Protein AF-A0A7X8MD44-F1 (afdb_monomer_lite)

Secondary structure (DSSP, 8-state):
--HHHHHHTSHHHHHHHHHHHHHHHHHHHGGGSPPPHHHHHHHHHHHHHHTT---TTGGGTS-HHHHHHHHHHHHHH-S-HHHHHHHHHHHHHHHHHHHHHH--

Sequence (104 aa):
MNRLRKLITHPRFGLMLILASGLALRLALLPMRWINPDEGAHLLDARLMLQGLVPLVDFGSKQPFYIASLALAIKLFGVTLWVGRLFVVLCHMATVWLLYLLMR

pLDDT: mean 91.09, std 6.81, range [57.53, 97.25]

Structure (mmCIF, N/CA/C/O backbone):
data_AF-A0A7X8MD44-F1
#
_entry.id   AF-A0A7X8MD44-F1
#
loop_
_atom_site.group_PDB
_atom_site.id
_atom_site.type_symbol
_atom_site.label_atom_id
_atom_site.label_alt_id
_atom_site.label_comp_id
_atom_site.label_asym_id
_atom_site.label_entity_id
_atom_site.label_seq_id
_atom_site.pdbx_PDB_ins_code
_atom_site.Cartn_x
_atom_site.Cartn_y
_atom_site.Cartn_z
_atom_site.occupancy
_atom_site.B_iso_or_equiv
_atom_site.auth_seq_id
_atom_site.auth_comp_id
_atom_site.auth_asym_id
_atom_site.auth_atom_id
_atom_site.pdbx_PDB_model_num
ATOM 1 N N . MET A 1 1 ? 32.963 -4.177 -22.111 1.00 57.53 1 MET A N 1
ATOM 2 C CA . MET A 1 1 ? 31.567 -3.681 -22.199 1.00 57.53 1 MET A CA 1
ATOM 3 C C . MET A 1 1 ? 31.117 -3.252 -20.800 1.00 57.53 1 MET A C 1
ATOM 5 O O . MET A 1 1 ? 31.006 -4.107 -19.931 1.00 57.53 1 MET A O 1
ATOM 9 N N . ASN A 1 2 ? 30.987 -1.942 -20.542 1.00 78.50 2 ASN A N 1
ATOM 10 C CA . ASN A 1 2 ? 30.798 -1.375 -19.192 1.00 78.50 2 ASN A CA 1
ATOM 11 C C . ASN A 1 2 ? 29.579 -1.965 -18.458 1.00 78.50 2 ASN A C 1
ATOM 13 O O . ASN A 1 2 ? 28.502 -2.062 -19.046 1.00 78.50 2 ASN A O 1
ATOM 17 N N . ARG A 1 3 ? 29.726 -2.296 -17.162 1.00 74.44 3 ARG A N 1
ATOM 18 C CA . ARG A 1 3 ? 28.640 -2.819 -16.298 1.00 74.44 3 ARG A CA 1
ATOM 19 C C . ARG A 1 3 ? 27.373 -1.953 -16.353 1.00 74.44 3 ARG A C 1
ATOM 21 O O . ARG A 1 3 ? 26.276 -2.497 -16.408 1.00 74.44 3 ARG A O 1
ATOM 28 N N . LEU A 1 4 ? 27.538 -0.631 -16.438 1.00 74.62 4 LEU A N 1
ATOM 29 C CA . LEU A 1 4 ? 26.463 0.351 -16.633 1.00 74.62 4 LEU A CA 1
ATOM 30 C C . LEU A 1 4 ? 25.616 0.074 -17.881 1.00 74.62 4 LEU A C 1
ATOM 32 O O . LEU A 1 4 ? 24.392 0.063 -17.810 1.00 74.62 4 LEU A O 1
ATOM 36 N N . ARG A 1 5 ? 26.257 -0.232 -19.013 1.00 75.44 5 ARG A N 1
ATOM 37 C CA . ARG A 1 5 ? 25.557 -0.501 -20.274 1.00 75.44 5 ARG A CA 1
ATOM 38 C C . ARG A 1 5 ? 24.719 -1.776 -20.186 1.00 75.44 5 ARG A C 1
ATOM 40 O O . ARG A 1 5 ? 23.613 -1.798 -20.700 1.00 75.44 5 ARG A O 1
ATOM 47 N N . LYS A 1 6 ? 25.222 -2.799 -19.484 1.00 75.00 6 LYS A N 1
ATOM 48 C CA . LYS A 1 6 ? 24.511 -4.067 -19.240 1.00 75.00 6 LYS A CA 1
ATOM 49 C C . LYS A 1 6 ? 23.301 -3.899 -18.312 1.00 75.00 6 LYS A C 1
ATOM 51 O O . LYS A 1 6 ? 22.336 -4.643 -18.432 1.00 75.00 6 LYS A O 1
ATOM 56 N N . LEU A 1 7 ? 23.367 -2.948 -17.381 1.00 74.12 7 LEU A N 1
ATOM 57 C CA . LEU A 1 7 ? 22.279 -2.646 -16.451 1.00 74.12 7 LEU A CA 1
ATOM 58 C C . LEU A 1 7 ? 21.145 -1.894 -17.158 1.00 74.12 7 LEU A C 1
ATOM 60 O O . LEU A 1 7 ? 19.988 -2.278 -17.027 1.00 74.12 7 LEU A O 1
ATOM 64 N N . ILE A 1 8 ? 21.498 -0.894 -17.970 1.00 78.44 8 ILE A N 1
ATOM 65 C CA . ILE A 1 8 ? 20.550 -0.070 -18.736 1.00 78.44 8 ILE A CA 1
ATOM 66 C C . ILE A 1 8 ? 19.808 -0.896 -19.795 1.00 78.44 8 ILE A C 1
ATOM 68 O O . ILE A 1 8 ? 18.629 -0.664 -20.038 1.00 78.44 8 ILE A O 1
ATOM 72 N N . THR A 1 9 ? 20.464 -1.885 -20.407 1.00 79.31 9 THR A N 1
ATOM 73 C CA . THR A 1 9 ? 19.828 -2.751 -21.413 1.00 79.31 9 THR A CA 1
ATOM 74 C C . THR A 1 9 ? 18.983 -3.874 -20.815 1.00 79.31 9 THR A C 1
ATOM 76 O O . THR A 1 9 ? 18.305 -4.585 -21.554 1.00 79.31 9 THR A O 1
ATOM 79 N N . HIS A 1 10 ? 19.006 -4.075 -19.493 1.00 84.75 10 HIS A N 1
ATOM 80 C CA . HIS A 1 10 ? 18.242 -5.145 -18.868 1.00 84.75 10 HIS A CA 1
ATOM 81 C C . HIS A 1 10 ? 16.763 -4.734 -18.728 1.00 84.75 10 HIS A C 1
ATOM 83 O O . HIS A 1 10 ? 16.479 -3.696 -18.133 1.00 84.75 10 HIS A O 1
ATOM 89 N N . PRO A 1 11 ? 15.785 -5.551 -19.162 1.00 85.12 11 PRO A N 1
ATOM 90 C CA . PRO A 1 11 ? 14.371 -5.149 -19.195 1.00 85.12 11 PRO A CA 1
ATOM 91 C C . PRO A 1 11 ? 13.793 -4.816 -17.806 1.00 85.12 11 PRO A C 1
ATOM 93 O O . PRO A 1 11 ? 12.917 -3.965 -17.676 1.00 85.12 11 PRO A O 1
ATOM 96 N N . ARG A 1 12 ? 14.348 -5.413 -16.740 1.00 90.00 12 ARG A N 1
ATOM 97 C CA . ARG A 1 12 ? 14.015 -5.061 -15.343 1.00 90.00 12 ARG A CA 1
ATOM 98 C C . ARG A 1 12 ? 14.344 -3.608 -14.980 1.00 90.00 12 ARG A C 1
ATOM 100 O O . ARG A 1 12 ? 13.666 -3.048 -14.129 1.00 90.00 12 ARG A O 1
ATOM 107 N N . PHE A 1 13 ? 15.363 -3.007 -15.595 1.00 91.19 13 PHE A N 1
ATOM 108 C CA . PHE A 1 13 ? 15.726 -1.617 -15.326 1.00 91.19 13 PHE A CA 1
ATOM 109 C C . PHE A 1 13 ? 14.633 -0.662 -15.815 1.00 91.19 13 PHE A C 1
ATOM 111 O O . PHE A 1 13 ? 14.219 0.220 -15.068 1.00 91.19 13 PHE A O 1
ATOM 118 N N . GLY A 1 14 ? 14.095 -0.903 -17.016 1.00 92.00 14 GLY A N 1
ATOM 119 C CA . GLY A 1 14 ? 12.943 -0.159 -17.530 1.00 92.00 14 GLY A CA 1
ATOM 120 C C . GLY A 1 14 ? 11.724 -0.278 -16.612 1.00 92.00 14 GLY A C 1
ATOM 121 O O . GLY A 1 14 ? 11.134 0.734 -16.241 1.00 92.00 14 GLY A O 1
ATOM 122 N N . LEU A 1 15 ? 11.404 -1.495 -16.156 1.00 93.31 15 LEU A N 1
ATOM 123 C CA . LEU A 1 15 ? 10.318 -1.712 -15.194 1.00 93.31 15 LEU A CA 1
ATOM 124 C C . LEU A 1 15 ? 10.542 -0.959 -13.878 1.00 93.31 15 LEU A C 1
ATOM 126 O O . LEU A 1 15 ? 9.626 -0.309 -13.383 1.00 93.31 15 LEU A O 1
ATOM 130 N N . MET A 1 16 ? 11.749 -1.027 -13.311 1.00 94.25 16 MET A N 1
ATOM 131 C CA . MET A 1 16 ? 12.085 -0.292 -12.090 1.00 94.25 16 MET A CA 1
ATOM 132 C C . MET A 1 16 ? 11.895 1.213 -12.266 1.00 94.25 16 MET A C 1
ATOM 134 O O . MET A 1 16 ? 11.388 1.865 -11.360 1.00 94.25 16 MET A O 1
ATOM 138 N N . LEU A 1 17 ? 12.265 1.760 -13.423 1.00 94.56 17 LEU A N 1
ATOM 139 C CA . LEU A 1 17 ? 12.111 3.180 -13.721 1.00 94.56 17 LEU A CA 1
ATOM 140 C C . LEU A 1 17 ? 10.628 3.573 -13.818 1.00 94.56 17 LEU A C 1
ATOM 142 O O . LEU A 1 17 ? 10.226 4.599 -13.267 1.00 94.56 17 LEU A O 1
ATOM 146 N N . ILE A 1 18 ? 9.792 2.724 -14.422 1.00 94.31 18 ILE A N 1
ATOM 147 C CA . ILE A 1 18 ? 8.331 2.908 -14.473 1.00 94.31 18 ILE A CA 1
ATOM 148 C C . ILE A 1 18 ? 7.723 2.848 -13.065 1.00 94.31 18 ILE A C 1
ATOM 150 O O . ILE A 1 18 ? 6.958 3.732 -12.687 1.00 94.31 18 ILE A O 1
ATOM 154 N N . LE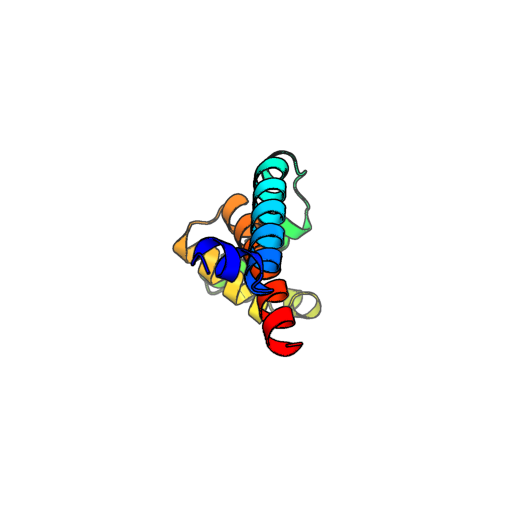U A 1 19 ? 8.081 1.843 -12.262 1.00 96.25 19 LEU A N 1
ATOM 155 C CA . LEU A 1 19 ? 7.573 1.706 -10.894 1.00 96.25 19 LEU A CA 1
ATOM 156 C C . LEU A 1 19 ? 8.024 2.865 -10.002 1.00 96.25 19 LEU A C 1
ATOM 158 O O . LEU A 1 19 ? 7.210 3.420 -9.270 1.00 96.25 19 LEU A O 1
ATOM 162 N N . ALA A 1 20 ? 9.293 3.267 -10.085 1.00 96.31 20 ALA A N 1
ATOM 163 C CA . ALA A 1 20 ? 9.838 4.364 -9.292 1.00 96.31 20 ALA A CA 1
ATOM 164 C C . ALA A 1 20 ? 9.187 5.705 -9.651 1.00 96.31 20 ALA A C 1
ATOM 166 O O . ALA A 1 20 ? 8.769 6.441 -8.759 1.00 96.31 20 ALA A O 1
ATOM 167 N N . SER A 1 21 ? 9.050 6.009 -10.944 1.00 96.75 21 SER A N 1
ATOM 168 C CA . SER A 1 21 ? 8.399 7.245 -11.395 1.00 96.75 21 SER A CA 1
ATOM 169 C C . SER A 1 21 ? 6.907 7.268 -11.048 1.00 96.75 21 SER A C 1
ATOM 171 O O . SER A 1 21 ? 6.414 8.267 -10.524 1.00 96.75 21 SER A O 1
ATOM 173 N N . GLY A 1 22 ? 6.196 6.151 -11.238 1.00 96.00 22 GLY A N 1
ATOM 174 C CA . GLY A 1 22 ? 4.794 6.012 -10.844 1.00 96.00 22 GLY A CA 1
ATOM 175 C C . GLY A 1 22 ? 4.579 6.133 -9.334 1.00 96.00 22 GLY A C 1
ATOM 176 O O . GLY A 1 22 ? 3.636 6.796 -8.900 1.00 96.00 22 GLY A O 1
ATOM 177 N N . LEU A 1 23 ? 5.461 5.542 -8.522 1.00 96.31 23 LEU A N 1
ATOM 178 C CA . LEU A 1 23 ? 5.429 5.673 -7.067 1.00 96.31 23 LEU A CA 1
ATOM 179 C C . LEU A 1 23 ? 5.681 7.121 -6.638 1.00 96.31 23 LEU A C 1
ATOM 181 O O . LEU A 1 23 ? 4.900 7.652 -5.854 1.00 96.31 23 LEU A O 1
ATOM 185 N N . ALA A 1 24 ? 6.716 7.772 -7.176 1.00 96.75 24 ALA A N 1
ATOM 186 C CA . ALA A 1 24 ? 7.039 9.162 -6.856 1.00 96.75 24 ALA A CA 1
ATOM 187 C C . ALA A 1 24 ? 5.866 10.103 -7.171 1.00 96.75 24 ALA A C 1
ATOM 189 O O . ALA A 1 24 ? 5.468 10.898 -6.320 1.00 96.75 24 ALA A O 1
ATOM 190 N N . LEU A 1 25 ? 5.253 9.953 -8.350 1.00 96.44 25 LEU A N 1
ATOM 191 C CA . LEU A 1 25 ? 4.078 10.733 -8.736 1.00 96.44 25 LEU A CA 1
ATOM 192 C C . LEU A 1 25 ? 2.898 10.482 -7.787 1.00 96.44 25 LEU A C 1
ATOM 194 O O . LEU A 1 25 ? 2.253 11.426 -7.335 1.00 96.44 25 LEU A O 1
ATOM 198 N N . ARG A 1 26 ? 2.624 9.218 -7.442 1.00 94.69 26 ARG A N 1
ATOM 199 C CA . ARG A 1 26 ? 1.539 8.877 -6.510 1.00 94.69 26 ARG A CA 1
ATOM 200 C C . AR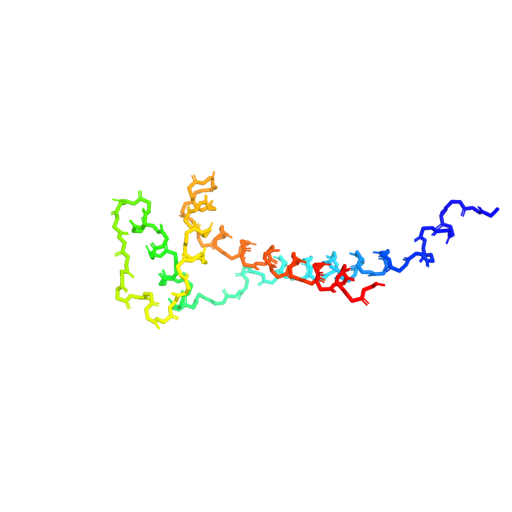G A 1 26 ? 1.780 9.447 -5.121 1.00 94.69 26 ARG A C 1
ATOM 202 O O . ARG A 1 26 ? 0.837 9.975 -4.554 1.00 94.69 26 ARG A O 1
ATOM 209 N N . LEU A 1 27 ? 3.002 9.376 -4.593 1.00 94.81 27 LEU A N 1
ATOM 210 C CA . LEU A 1 27 ? 3.343 9.947 -3.287 1.00 94.81 27 LEU A CA 1
ATOM 211 C C . LEU A 1 27 ? 3.198 11.474 -3.277 1.00 94.81 27 LEU A C 1
ATOM 213 O O . LEU A 1 27 ? 2.670 12.014 -2.310 1.00 94.81 27 LEU A O 1
ATOM 217 N N . ALA A 1 28 ? 3.588 12.155 -4.358 1.00 95.06 28 ALA A N 1
ATOM 218 C CA . ALA A 1 28 ? 3.432 13.604 -4.488 1.00 95.06 28 ALA A CA 1
ATOM 219 C C . ALA A 1 28 ? 1.957 14.045 -4.538 1.00 95.06 28 ALA A C 1
ATOM 221 O O . ALA A 1 28 ? 1.599 15.078 -3.980 1.00 95.06 28 ALA A O 1
ATOM 222 N N . LEU A 1 29 ? 1.094 13.250 -5.180 1.00 94.44 29 LEU A N 1
ATOM 223 C CA . LEU A 1 29 ? -0.332 13.555 -5.342 1.00 94.44 29 LEU A CA 1
ATOM 224 C C . LEU A 1 29 ? -1.214 13.027 -4.199 1.00 94.44 29 LEU A C 1
ATOM 226 O O . LEU A 1 29 ? -2.344 13.486 -4.034 1.00 94.44 29 LEU A O 1
ATOM 230 N N . LEU A 1 30 ? -0.723 12.082 -3.392 1.00 92.19 30 LEU A N 1
ATOM 231 C CA . LEU A 1 30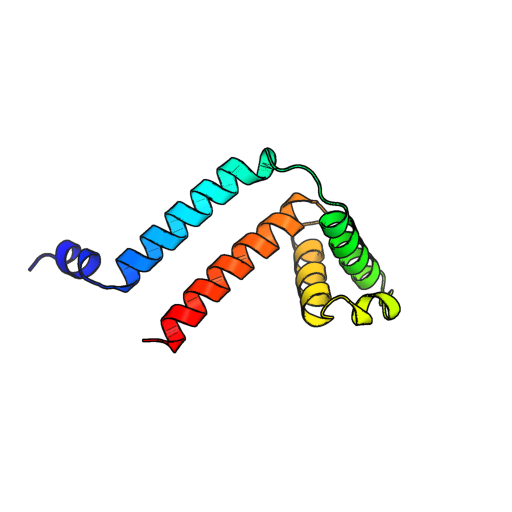 ? -1.476 11.454 -2.301 1.00 92.19 30 LEU A CA 1
ATOM 232 C C . LEU A 1 30 ? -2.071 12.443 -1.275 1.00 92.19 30 LEU A C 1
ATOM 234 O O . LEU A 1 30 ? -3.220 12.223 -0.878 1.00 92.19 30 LEU A O 1
ATOM 238 N N . PRO A 1 31 ? -1.369 13.523 -0.858 1.00 90.81 31 PRO A N 1
ATOM 239 C CA . PRO A 1 31 ? -1.931 14.526 0.048 1.00 90.81 31 PRO A CA 1
ATOM 240 C C . PRO A 1 31 ? -3.065 15.346 -0.576 1.00 90.81 31 PRO A C 1
ATOM 242 O O . PRO A 1 31 ? -3.945 15.814 0.138 1.00 90.81 31 PRO A O 1
ATOM 245 N N . MET A 1 32 ? -3.053 15.529 -1.899 1.00 91.44 32 MET A N 1
ATOM 246 C CA . MET A 1 32 ? -4.015 16.380 -2.612 1.00 91.44 32 MET A CA 1
ATOM 247 C C . MET A 1 32 ? -5.345 15.667 -2.889 1.00 91.44 32 MET A C 1
ATOM 249 O O . MET A 1 32 ? -6.317 16.286 -3.319 1.00 91.44 32 MET A O 1
ATOM 253 N N . ARG A 1 33 ? -5.401 14.352 -2.663 1.00 86.75 33 ARG A N 1
ATOM 254 C CA . ARG A 1 33 ? -6.576 13.531 -2.946 1.00 86.75 33 ARG A CA 1
ATOM 255 C C . ARG A 1 33 ? -7.648 13.714 -1.871 1.00 86.75 33 ARG A C 1
ATOM 257 O O . ARG A 1 33 ? -7.397 13.464 -0.688 1.00 86.75 33 ARG A O 1
ATOM 264 N N . TRP A 1 34 ? -8.861 14.045 -2.311 1.00 89.19 34 TRP A N 1
ATOM 265 C CA . TRP A 1 34 ? -10.053 14.087 -1.463 1.00 89.19 34 TRP A CA 1
ATOM 266 C C . TRP A 1 34 ? -10.300 12.749 -0.763 1.00 89.19 34 TRP A C 1
ATOM 268 O O . TRP A 1 34 ? -9.990 11.684 -1.300 1.00 89.19 34 TRP A O 1
ATOM 278 N N . ILE A 1 35 ? -10.826 12.818 0.457 1.00 88.44 35 ILE A N 1
ATOM 279 C CA . ILE A 1 35 ? -11.147 11.636 1.256 1.00 88.44 35 ILE A CA 1
ATOM 280 C C . ILE A 1 35 ? -12.412 10.999 0.682 1.00 88.44 35 ILE A C 1
ATOM 282 O O . ILE A 1 35 ? -13.441 11.662 0.569 1.00 88.44 35 ILE A O 1
ATOM 286 N N . ASN A 1 36 ? -12.325 9.724 0.310 1.00 89.62 36 ASN A N 1
ATOM 287 C CA . ASN A 1 36 ? -13.469 8.961 -0.191 1.00 89.62 36 ASN A CA 1
ATOM 288 C C . ASN A 1 36 ? -14.174 8.251 0.987 1.00 89.62 36 ASN A C 1
ATOM 290 O O . ASN A 1 36 ? -13.468 7.666 1.814 1.00 89.62 36 ASN A O 1
ATOM 294 N N . PRO A 1 37 ? -15.522 8.239 1.080 1.00 89.69 37 PRO A N 1
ATOM 295 C CA . PRO A 1 37 ? -16.246 7.394 2.037 1.00 89.69 37 PRO A CA 1
ATOM 296 C C . PRO A 1 37 ? -15.764 5.934 2.076 1.00 89.69 37 PRO A C 1
ATOM 298 O O . PRO A 1 37 ? -15.652 5.371 3.165 1.00 89.69 37 PRO A O 1
ATOM 301 N N . ASP A 1 38 ? -15.383 5.348 0.936 1.00 89.94 38 ASP A N 1
ATOM 302 C CA . ASP A 1 38 ? -14.883 3.964 0.905 1.00 89.94 38 ASP A CA 1
ATOM 303 C C . ASP A 1 38 ? -13.556 3.797 1.661 1.00 89.94 38 ASP A C 1
ATOM 305 O O . ASP A 1 38 ? -13.343 2.790 2.333 1.00 89.94 38 ASP A O 1
ATOM 309 N N . GLU A 1 39 ? -12.662 4.797 1.609 1.00 91.25 39 GLU A N 1
ATOM 310 C CA . GLU A 1 39 ? -11.391 4.759 2.352 1.00 91.25 39 GLU A CA 1
ATOM 311 C C . GLU A 1 39 ? -11.657 4.650 3.858 1.00 91.25 39 GLU A C 1
ATOM 313 O O . GLU A 1 39 ? -10.998 3.878 4.559 1.00 91.25 39 GLU A O 1
ATOM 318 N N . GLY A 1 40 ? -12.651 5.401 4.342 1.00 90.69 40 GLY A N 1
ATOM 319 C CA . GLY A 1 40 ? -13.095 5.358 5.730 1.00 90.69 40 GLY A CA 1
ATOM 320 C C . GLY A 1 40 ? -13.715 4.014 6.098 1.00 90.69 40 GLY A C 1
ATOM 321 O O . GLY A 1 40 ? -13.360 3.451 7.131 1.00 90.69 40 GLY A O 1
ATOM 322 N N . ALA A 1 41 ? -14.583 3.472 5.240 1.00 91.81 41 ALA A N 1
ATOM 323 C CA . ALA A 1 41 ? -15.226 2.181 5.466 1.00 91.81 41 ALA A CA 1
ATOM 324 C C . ALA A 1 41 ? -14.199 1.040 5.579 1.00 91.81 41 ALA A C 1
ATOM 326 O O . ALA A 1 41 ? -14.234 0.272 6.536 1.00 91.81 41 ALA A O 1
ATOM 327 N N . HIS A 1 42 ? -13.226 0.967 4.667 1.00 92.75 42 HIS A N 1
ATOM 328 C CA . HIS A 1 42 ? -12.187 -0.067 4.712 1.00 92.75 42 HIS A CA 1
ATOM 329 C C . HIS A 1 42 ? -11.280 0.047 5.944 1.00 92.75 42 HIS A C 1
ATOM 331 O O . HIS A 1 42 ? -10.919 -0.963 6.550 1.00 92.75 42 HIS A O 1
ATOM 337 N N . LEU A 1 43 ? -10.915 1.271 6.339 1.00 94.00 43 LEU A N 1
ATOM 338 C CA . LEU A 1 43 ? -10.119 1.500 7.547 1.00 94.00 43 LEU A CA 1
ATOM 339 C C . LEU A 1 43 ? -10.896 1.180 8.825 1.00 94.00 43 LEU A C 1
ATOM 341 O O . LEU A 1 43 ? -10.306 0.678 9.784 1.00 94.00 43 LEU A O 1
ATOM 345 N N . LEU A 1 44 ? -12.202 1.453 8.846 1.00 93.62 44 LEU A N 1
ATOM 346 C CA . LEU A 1 44 ? -13.073 1.099 9.959 1.00 93.62 44 LEU A CA 1
ATOM 347 C C . LEU A 1 44 ? -13.172 -0.419 10.108 1.00 93.62 44 LEU A C 1
ATOM 349 O O . LEU A 1 44 ? -12.938 -0.918 11.203 1.00 93.62 44 LEU A O 1
ATOM 353 N N . ASP A 1 45 ? -13.422 -1.150 9.024 1.00 94.25 45 ASP A N 1
ATOM 354 C CA . ASP A 1 45 ? -13.486 -2.617 9.033 1.00 94.25 45 ASP A CA 1
ATOM 355 C C . ASP A 1 45 ? -12.185 -3.239 9.543 1.00 94.25 45 ASP A C 1
ATOM 357 O O . ASP A 1 45 ? -12.188 -4.134 10.390 1.00 94.25 45 ASP A O 1
ATOM 361 N N . ALA A 1 46 ? -11.050 -2.720 9.071 1.00 94.81 46 ALA A N 1
ATOM 362 C CA . ALA A 1 46 ? -9.736 -3.142 9.532 1.00 94.81 46 ALA A CA 1
ATOM 363 C C . ALA A 1 46 ? -9.539 -2.852 11.032 1.00 94.81 46 ALA A C 1
ATOM 365 O O . ALA A 1 46 ? -9.004 -3.687 11.764 1.00 94.81 46 ALA A O 1
ATOM 366 N N . ARG A 1 47 ? -10.000 -1.693 11.522 1.00 94.94 47 ARG A N 1
ATOM 367 C CA . ARG A 1 47 ? -9.948 -1.333 12.947 1.00 94.94 47 ARG A CA 1
ATOM 368 C C . ARG A 1 47 ? -10.853 -2.227 13.796 1.00 94.94 47 ARG A C 1
ATOM 370 O O . ARG A 1 47 ? -10.420 -2.652 14.864 1.00 94.94 47 ARG A O 1
ATOM 377 N N . LEU A 1 48 ? -12.067 -2.518 13.335 1.00 94.62 48 LEU A N 1
ATOM 378 C CA . LEU A 1 48 ? -13.001 -3.434 13.994 1.00 94.62 48 LEU A CA 1
ATOM 379 C C . LEU A 1 48 ? -12.377 -4.827 14.121 1.00 94.62 48 LEU A C 1
ATOM 381 O O . LEU A 1 48 ? -12.376 -5.403 15.208 1.00 94.62 48 LEU A O 1
ATOM 385 N N . MET A 1 49 ? -11.724 -5.312 13.062 1.00 93.94 49 MET A N 1
ATOM 386 C CA . MET A 1 49 ? -11.017 -6.593 13.085 1.00 93.94 49 MET A CA 1
ATOM 387 C C . MET A 1 49 ? -9.914 -6.634 14.150 1.00 93.94 49 MET A C 1
ATOM 389 O O . MET A 1 49 ? -9.772 -7.638 14.848 1.00 93.94 49 MET A O 1
ATOM 393 N N . LEU A 1 50 ? -9.175 -5.537 14.349 1.00 94.75 50 LEU A N 1
ATOM 394 C CA . LEU A 1 50 ? -8.187 -5.432 15.433 1.00 94.75 50 LEU A CA 1
ATOM 395 C C . LEU A 1 50 ? -8.801 -5.417 16.837 1.00 94.75 50 LEU A C 1
ATOM 397 O O . LEU A 1 50 ? -8.112 -5.746 17.801 1.00 94.75 50 LEU A O 1
ATOM 401 N N . GLN A 1 51 ? -10.076 -5.058 16.956 1.00 95.31 51 GLN A N 1
ATOM 402 C CA . GLN A 1 51 ? -10.845 -5.113 18.200 1.00 95.31 51 GLN A CA 1
ATOM 403 C C . GLN A 1 51 ? -11.500 -6.486 18.429 1.00 95.31 51 GLN A C 1
ATOM 405 O O . GLN A 1 51 ? -12.240 -6.653 19.393 1.00 95.31 51 GLN A O 1
ATOM 410 N N . GLY A 1 52 ? -11.241 -7.470 17.560 1.00 93.50 52 GLY A N 1
ATOM 411 C CA . GLY A 1 52 ? -11.877 -8.788 17.614 1.00 93.50 52 GLY A CA 1
ATOM 412 C C . GLY A 1 52 ? -13.290 -8.818 17.025 1.00 93.50 52 GLY A C 1
ATOM 413 O O . GLY A 1 52 ? -13.975 -9.830 17.149 1.00 93.50 52 GLY A O 1
ATOM 414 N N . LEU A 1 53 ? -13.729 -7.737 16.373 1.00 92.75 53 LEU A N 1
ATOM 415 C CA . LEU A 1 53 ? -15.021 -7.647 15.699 1.00 92.75 53 LEU A CA 1
ATOM 416 C C . LEU A 1 53 ? -14.842 -7.970 14.214 1.00 92.75 53 LEU A C 1
ATOM 418 O O . LEU A 1 53 ? -14.087 -7.305 13.512 1.00 92.75 53 LEU A O 1
ATOM 422 N N . VAL A 1 54 ? -15.539 -8.987 13.714 1.00 86.69 54 VAL A N 1
ATOM 423 C CA . VAL A 1 54 ? -15.467 -9.371 12.297 1.00 86.69 54 VAL A CA 1
ATOM 424 C C . VAL A 1 54 ? -16.671 -8.781 11.557 1.00 86.69 54 VAL A C 1
ATOM 426 O O . VAL A 1 54 ? -17.800 -9.175 11.863 1.00 86.69 54 VAL A O 1
ATOM 429 N N . PRO A 1 55 ? -16.479 -7.873 10.580 1.00 84.06 55 PRO A N 1
ATOM 430 C CA . PRO A 1 55 ? -17.576 -7.249 9.843 1.00 84.06 55 PRO A CA 1
ATOM 431 C C . PRO A 1 55 ? -18.120 -8.208 8.767 1.00 84.06 55 PRO A C 1
ATOM 433 O O . PRO A 1 55 ? -17.948 -8.010 7.568 1.00 84.06 55 PRO A O 1
ATOM 436 N N . LEU A 1 56 ? -18.767 -9.295 9.204 1.00 85.00 56 LEU A N 1
ATOM 437 C CA . LEU A 1 56 ? -19.264 -10.374 8.335 1.00 85.00 56 LEU A CA 1
ATOM 438 C C . LEU A 1 56 ? -20.227 -9.876 7.250 1.00 85.00 56 LEU A C 1
ATOM 440 O O . LEU A 1 56 ? -20.203 -10.389 6.135 1.00 85.00 56 LEU A O 1
ATOM 444 N N . VAL A 1 57 ? -21.055 -8.876 7.564 1.00 83.69 57 VAL A N 1
ATOM 445 C CA . VAL A 1 57 ? -22.015 -8.291 6.613 1.00 83.69 57 VAL A CA 1
ATOM 446 C C . VAL A 1 57 ? -21.285 -7.590 5.463 1.00 83.69 57 VAL A C 1
ATOM 448 O O . VAL A 1 57 ? -21.663 -7.737 4.302 1.00 83.69 57 VAL A O 1
ATOM 451 N N . ASP A 1 58 ? -20.188 -6.896 5.766 1.00 81.88 58 ASP A N 1
ATOM 452 C CA . ASP A 1 58 ? -19.368 -6.198 4.777 1.00 81.88 58 ASP A CA 1
ATOM 453 C C . ASP A 1 58 ? -18.564 -7.148 3.883 1.00 81.88 58 ASP A C 1
ATOM 455 O O . ASP A 1 58 ? -18.149 -6.767 2.789 1.00 81.88 58 ASP A O 1
ATOM 459 N N . PHE A 1 59 ? -18.373 -8.409 4.280 1.00 80.12 59 PHE A N 1
ATOM 460 C CA . PHE A 1 59 ? -17.678 -9.394 3.444 1.00 80.12 59 PHE A CA 1
ATOM 461 C C . PHE A 1 59 ? -18.470 -9.838 2.211 1.00 80.12 59 PHE A C 1
ATOM 463 O O . PHE A 1 59 ? -17.892 -10.427 1.299 1.00 80.12 59 PHE A O 1
ATOM 470 N N . GLY A 1 60 ? -19.763 -9.510 2.131 1.00 82.19 60 GLY A N 1
ATOM 471 C CA . GLY A 1 60 ? -20.528 -9.650 0.891 1.00 82.19 60 GLY A CA 1
ATOM 472 C C . GLY A 1 60 ? -20.071 -8.686 -0.211 1.00 82.19 60 GLY A C 1
ATOM 473 O O . GLY A 1 60 ? -20.244 -8.982 -1.390 1.00 82.19 60 GLY A O 1
ATOM 474 N N . SER A 1 61 ? -19.467 -7.550 0.155 1.00 83.88 61 SER A N 1
ATOM 475 C CA . SER A 1 61 ? -19.008 -6.513 -0.779 1.0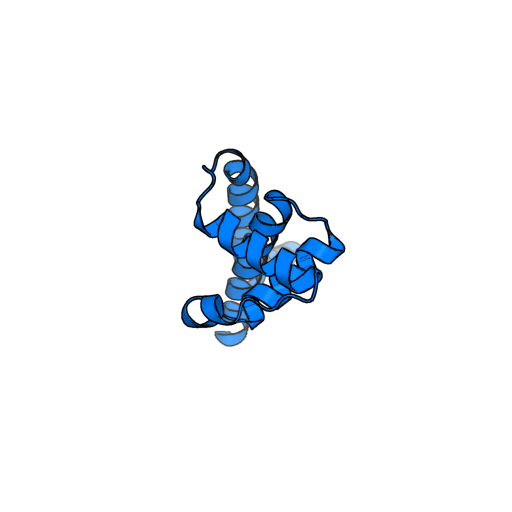0 83.88 61 SER A CA 1
ATOM 476 C C . SER A 1 61 ? -17.489 -6.300 -0.769 1.00 83.88 61 SER A C 1
ATOM 478 O O . SER A 1 61 ? -16.945 -5.738 -1.719 1.00 83.88 61 SER A O 1
ATOM 480 N N . LYS A 1 62 ? -16.784 -6.761 0.273 1.00 87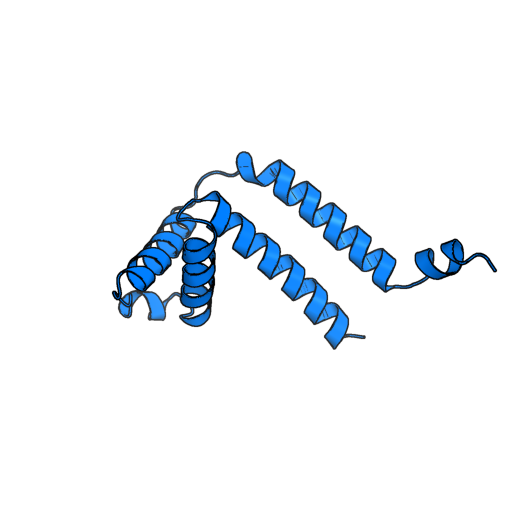.00 62 LYS A N 1
ATOM 481 C CA . LYS A 1 62 ? -15.343 -6.551 0.480 1.00 87.00 62 LYS A CA 1
ATOM 482 C C . LYS A 1 62 ? -14.623 -7.877 0.708 1.00 87.00 62 LYS A C 1
ATOM 484 O O . LYS A 1 62 ? -15.079 -8.736 1.452 1.00 87.00 62 LYS A O 1
ATOM 489 N N . GLN A 1 63 ? -13.441 -8.040 0.116 1.00 90.38 63 GLN A N 1
ATOM 490 C CA . GLN A 1 63 ? -12.677 -9.279 0.265 1.00 90.38 63 GLN A CA 1
ATOM 491 C C . GLN A 1 63 ? -12.088 -9.406 1.693 1.00 90.38 63 GLN A C 1
ATOM 493 O O . GLN A 1 63 ? -11.322 -8.530 2.105 1.00 90.38 63 GLN A O 1
ATOM 498 N N . PRO A 1 64 ? -12.325 -10.513 2.430 1.00 91.94 64 PRO A N 1
ATOM 499 C CA . PRO A 1 64 ? -11.817 -10.679 3.798 1.00 91.94 64 PRO A CA 1
ATOM 500 C C . PRO A 1 64 ? -10.289 -10.613 3.900 1.00 91.94 64 PRO A C 1
ATOM 502 O O . PRO A 1 64 ? -9.742 -10.017 4.823 1.00 91.94 64 PRO A O 1
ATOM 505 N N . PHE A 1 65 ? -9.588 -11.187 2.918 1.00 93.00 65 PHE A N 1
ATOM 506 C CA . PHE A 1 65 ? -8.125 -11.158 2.856 1.00 93.00 65 PHE A CA 1
ATOM 507 C C . PHE A 1 65 ? -7.574 -9.728 2.738 1.00 93.00 65 PHE A C 1
ATOM 509 O O . PHE A 1 65 ? -6.577 -9.380 3.374 1.00 93.00 65 PHE A O 1
ATOM 516 N N . TYR A 1 66 ? -8.248 -8.880 1.959 1.00 93.12 66 TYR A N 1
ATOM 517 C CA . TYR A 1 66 ? -7.894 -7.469 1.842 1.00 93.12 66 TYR A CA 1
ATOM 518 C C . TYR A 1 66 ? -8.064 -6.744 3.186 1.00 93.12 66 TYR A C 1
ATOM 520 O O . TYR A 1 66 ? -7.146 -6.062 3.633 1.00 93.12 66 TYR A O 1
ATOM 528 N N . ILE A 1 67 ? -9.183 -6.961 3.883 1.00 94.44 67 ILE A N 1
ATOM 529 C CA . ILE A 1 67 ? -9.422 -6.345 5.197 1.00 94.44 67 ILE A CA 1
ATOM 530 C C . ILE A 1 67 ? -8.413 -6.836 6.243 1.00 94.44 67 ILE A C 1
ATOM 532 O O . ILE A 1 67 ? -7.867 -6.026 6.987 1.00 94.44 67 ILE A O 1
ATOM 536 N N . ALA A 1 68 ? -8.090 -8.131 6.264 1.00 94.88 68 ALA A N 1
ATOM 537 C CA . ALA A 1 68 ? -7.117 -8.695 7.199 1.00 94.88 68 ALA A CA 1
ATOM 538 C C . ALA A 1 68 ? -5.689 -8.175 6.965 1.00 94.88 68 ALA A C 1
ATOM 540 O O . ALA A 1 68 ? -4.968 -7.860 7.914 1.00 94.88 68 ALA A O 1
ATOM 541 N N . SER A 1 69 ? -5.275 -8.046 5.703 1.00 96.50 69 SER A N 1
ATOM 542 C CA . SER A 1 69 ? -3.965 -7.480 5.362 1.00 96.50 69 SER A CA 1
ATOM 543 C C . SER A 1 69 ? -3.883 -5.982 5.672 1.00 96.50 69 SER A C 1
ATOM 545 O O . SER A 1 69 ? -2.870 -5.525 6.207 1.00 96.50 69 SER A O 1
ATOM 547 N N . LEU A 1 70 ? -4.967 -5.232 5.451 1.00 96.25 70 LEU A N 1
ATOM 548 C CA . LEU A 1 70 ? -5.072 -3.837 5.876 1.00 96.25 70 LEU A CA 1
ATOM 549 C C . LEU A 1 70 ? -5.042 -3.704 7.408 1.00 96.25 70 LEU A C 1
ATOM 551 O O . LEU A 1 70 ? -4.331 -2.843 7.924 1.00 96.25 70 LEU A O 1
ATOM 555 N N . ALA A 1 71 ? -5.743 -4.580 8.138 1.00 96.25 71 ALA A N 1
ATOM 556 C CA . ALA A 1 71 ? -5.723 -4.642 9.602 1.00 96.25 71 ALA A CA 1
ATOM 557 C C . ALA A 1 71 ? -4.302 -4.866 10.135 1.00 96.25 71 ALA A C 1
ATOM 559 O O . ALA A 1 71 ? -3.863 -4.173 11.054 1.00 96.25 71 ALA A O 1
ATOM 560 N N . LEU A 1 72 ? -3.542 -5.775 9.518 1.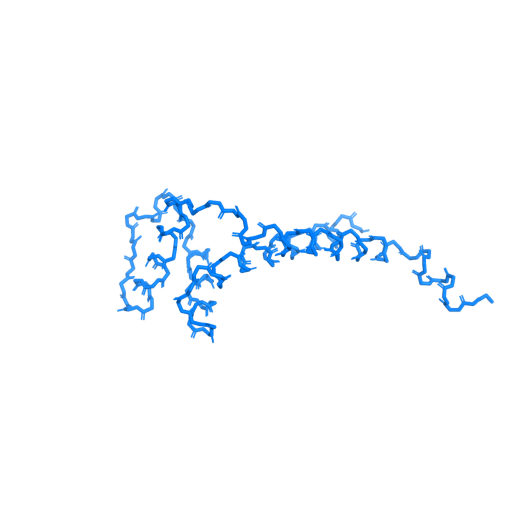00 96.56 72 LEU A N 1
ATOM 561 C CA . LEU A 1 72 ? -2.134 -5.981 9.853 1.00 96.56 72 LEU A CA 1
ATOM 562 C C . LEU A 1 72 ? -1.302 -4.712 9.616 1.00 96.56 72 LEU A C 1
ATOM 564 O O . LEU A 1 72 ? -0.517 -4.330 10.483 1.00 96.56 72 LEU A O 1
ATOM 568 N N . ALA A 1 73 ? -1.492 -4.028 8.486 1.00 96.94 73 ALA A N 1
ATOM 569 C CA . ALA A 1 73 ? -0.763 -2.798 8.182 1.00 96.94 73 ALA A CA 1
ATOM 570 C C . ALA A 1 73 ? -1.039 -1.693 9.216 1.00 96.94 73 ALA A C 1
ATOM 572 O O . ALA A 1 73 ? -0.101 -1.111 9.763 1.00 96.94 73 ALA A O 1
ATOM 573 N N . ILE A 1 74 ? -2.306 -1.440 9.556 1.00 96.75 74 ILE A N 1
ATOM 574 C CA . ILE A 1 74 ? -2.654 -0.411 10.550 1.00 96.75 74 ILE A CA 1
ATOM 575 C C . ILE A 1 74 ? -2.282 -0.819 11.984 1.00 96.75 74 ILE A C 1
ATOM 577 O O . ILE A 1 74 ? -2.064 0.051 12.822 1.00 96.75 74 ILE A O 1
ATOM 581 N N . LYS A 1 75 ? -2.147 -2.121 12.279 1.00 97.00 75 LYS A N 1
ATOM 582 C CA . LYS A 1 75 ? -1.605 -2.606 13.560 1.00 97.00 75 LYS A CA 1
ATOM 583 C C . LYS A 1 75 ? -0.122 -2.272 13.711 1.00 97.00 75 LYS A C 1
ATOM 585 O O . LYS A 1 75 ? 0.309 -1.928 14.805 1.00 97.00 75 LYS A O 1
ATOM 590 N N . LEU A 1 76 ? 0.650 -2.396 12.630 1.00 97.25 76 LEU A N 1
ATOM 591 C CA . LEU A 1 76 ? 2.100 -2.181 12.637 1.00 97.25 76 LEU A CA 1
ATOM 592 C C . LEU A 1 76 ? 2.479 -0.698 12.580 1.00 97.25 76 LEU A C 1
ATOM 594 O O . LEU A 1 76 ? 3.410 -0.280 13.261 1.00 97.25 76 LEU A O 1
ATOM 598 N N . PHE A 1 77 ? 1.767 0.091 11.774 1.00 96.56 77 PHE A N 1
ATOM 599 C CA . PHE A 1 77 ? 2.136 1.481 11.469 1.00 96.56 77 PHE A CA 1
ATOM 600 C C . PHE A 1 77 ? 1.167 2.524 12.045 1.00 96.56 77 PHE A C 1
ATOM 602 O O . PHE A 1 77 ? 1.383 3.724 11.883 1.00 96.56 77 PHE A O 1
ATOM 609 N N . GLY A 1 78 ? 0.110 2.080 12.727 1.00 94.94 78 GLY A N 1
ATOM 610 C CA . GLY A 1 78 ? -0.906 2.933 13.336 1.00 94.94 78 GLY A CA 1
ATOM 611 C C . GLY A 1 78 ? -2.150 3.139 12.466 1.00 94.94 78 GLY A C 1
ATOM 612 O O . GLY A 1 78 ? -2.139 3.002 11.240 1.00 94.94 78 GLY A O 1
ATOM 613 N N . VAL A 1 79 ? -3.253 3.498 13.125 1.00 92.69 79 VAL A N 1
ATOM 614 C CA . VAL A 1 79 ? -4.561 3.713 12.491 1.00 92.69 79 VAL A CA 1
ATOM 615 C C . VAL A 1 79 ? -4.627 5.127 11.919 1.00 92.69 79 VAL A C 1
ATOM 617 O O . VAL A 1 79 ? -5.091 6.060 12.570 1.00 92.69 79 VAL A O 1
ATOM 620 N N . THR A 1 80 ? -4.132 5.297 10.694 1.00 92.75 80 THR A N 1
ATOM 621 C CA . THR A 1 80 ? -4.161 6.582 9.982 1.00 92.75 80 THR A CA 1
ATOM 622 C C . THR A 1 80 ? -4.584 6.406 8.525 1.00 92.75 80 THR A C 1
ATOM 624 O O . THR A 1 80 ? -4.354 5.359 7.916 1.00 92.75 80 THR A O 1
ATOM 627 N N . LEU A 1 81 ? -5.155 7.465 7.939 1.00 91.94 81 LEU A N 1
ATOM 628 C CA . LEU A 1 81 ? -5.506 7.504 6.513 1.00 91.94 81 LEU A CA 1
ATOM 629 C C . LEU A 1 81 ? -4.281 7.237 5.620 1.00 91.94 81 LEU A C 1
ATOM 631 O O . LEU A 1 81 ? -4.372 6.547 4.606 1.00 91.94 81 LEU A O 1
ATOM 635 N N . TRP A 1 82 ? -3.120 7.755 6.028 1.00 93.56 82 TRP A N 1
ATOM 636 C CA . TRP A 1 82 ? -1.855 7.603 5.315 1.00 93.56 82 TRP A CA 1
ATOM 637 C C . TRP A 1 82 ? -1.420 6.151 5.184 1.00 93.56 82 TRP A C 1
ATOM 639 O O . TRP A 1 82 ? -1.031 5.738 4.094 1.00 93.56 82 TRP A O 1
ATOM 649 N N . VAL A 1 83 ? -1.531 5.368 6.260 1.00 94.88 83 VAL A N 1
ATOM 650 C CA . VAL A 1 83 ? -1.172 3.945 6.237 1.00 94.88 83 VAL A CA 1
ATOM 651 C C . VAL A 1 83 ? -2.077 3.182 5.275 1.00 94.88 83 VAL A C 1
ATOM 653 O O . VAL A 1 83 ? -1.570 2.433 4.442 1.00 94.88 83 VAL A O 1
ATOM 656 N N . GLY A 1 84 ? -3.392 3.423 5.313 1.00 94.44 84 GLY A N 1
ATOM 657 C CA . GLY A 1 84 ? -4.330 2.781 4.386 1.00 94.44 84 GLY A CA 1
ATOM 658 C C . GLY A 1 84 ? -4.043 3.116 2.922 1.00 94.44 84 GLY A C 1
ATOM 659 O O . GLY A 1 84 ? -3.979 2.228 2.072 1.00 94.44 84 GLY A O 1
ATOM 660 N N . ARG A 1 85 ? -3.788 4.393 2.623 1.00 94.62 85 ARG A N 1
ATOM 661 C CA . ARG A 1 85 ? -3.450 4.839 1.265 1.00 94.62 85 ARG A CA 1
ATOM 662 C C . ARG A 1 85 ? -2.118 4.271 0.780 1.00 94.62 85 ARG A C 1
ATOM 664 O O . ARG A 1 85 ? -2.037 3.776 -0.344 1.00 94.62 85 ARG A O 1
ATOM 671 N N . LEU A 1 86 ? -1.081 4.319 1.617 1.00 94.94 86 LEU A N 1
ATOM 672 C CA . LEU A 1 86 ? 0.241 3.801 1.270 1.00 94.94 86 LEU A CA 1
ATOM 673 C C . LEU A 1 86 ? 0.193 2.290 1.037 1.00 94.94 86 LEU A C 1
ATOM 675 O O . LEU A 1 86 ? 0.762 1.814 0.060 1.00 94.94 86 LEU A O 1
ATOM 679 N N . PHE A 1 87 ? -0.543 1.555 1.874 1.00 95.69 87 PHE A N 1
ATOM 680 C CA . PHE A 1 87 ? -0.762 0.122 1.710 1.00 95.69 87 PHE A CA 1
ATOM 681 C C . PHE A 1 87 ? -1.301 -0.213 0.312 1.00 95.69 87 PHE A C 1
ATOM 683 O O . PHE A 1 87 ? -0.690 -1.001 -0.407 1.00 95.69 87 PHE A O 1
ATOM 690 N N . VAL A 1 88 ? -2.371 0.459 -0.131 1.00 93.50 88 VAL A N 1
ATOM 691 C CA . VAL A 1 88 ? -2.950 0.244 -1.471 1.00 93.50 88 VAL A CA 1
ATOM 692 C C . VAL A 1 88 ? -1.957 0.593 -2.586 1.00 93.50 88 VAL A C 1
ATOM 694 O O . VAL A 1 88 ? -1.839 -0.143 -3.569 1.00 93.50 88 VAL A O 1
ATOM 697 N N . VAL A 1 89 ? -1.198 1.687 -2.441 1.00 95.31 89 VAL A N 1
ATOM 698 C CA . VAL A 1 89 ? -0.165 2.068 -3.420 1.00 95.31 89 VAL A CA 1
ATOM 699 C C . VAL A 1 89 ? 0.908 0.985 -3.538 1.00 95.31 89 VAL A C 1
ATOM 701 O O . VAL A 1 89 ? 1.278 0.629 -4.659 1.00 95.31 89 VAL A O 1
ATOM 704 N N . LEU A 1 90 ? 1.374 0.433 -2.416 1.00 95.06 90 LEU A N 1
ATOM 705 C CA . LEU A 1 90 ? 2.365 -0.644 -2.396 1.00 95.06 90 LEU A CA 1
ATOM 706 C C . LEU A 1 90 ? 1.808 -1.941 -2.991 1.00 95.06 90 LEU A C 1
ATOM 708 O O . LEU A 1 90 ? 2.498 -2.569 -3.794 1.00 95.06 90 LEU A O 1
ATOM 712 N N . CYS A 1 91 ? 0.558 -2.302 -2.686 1.00 94.94 91 CYS A N 1
ATOM 713 C CA . CYS A 1 91 ? -0.116 -3.441 -3.312 1.00 94.94 91 CYS A CA 1
ATOM 714 C C . CYS A 1 91 ? -0.144 -3.300 -4.836 1.00 94.94 91 CYS A C 1
ATOM 716 O O . CYS A 1 91 ? 0.235 -4.234 -5.531 1.00 94.94 91 CYS A O 1
ATOM 718 N N . HIS A 1 92 ? -0.479 -2.120 -5.369 1.00 94.50 92 HIS A N 1
ATOM 719 C CA . HIS A 1 92 ? -0.422 -1.881 -6.813 1.00 94.50 92 HIS A CA 1
ATOM 720 C C . HIS A 1 92 ? 0.985 -2.070 -7.400 1.00 94.50 92 HIS A C 1
ATOM 722 O O . HIS A 1 92 ? 1.116 -2.651 -8.476 1.00 94.50 92 HIS A O 1
ATOM 728 N N . MET A 1 93 ? 2.038 -1.589 -6.727 1.00 95.50 93 MET A N 1
ATOM 729 C CA . MET A 1 93 ? 3.416 -1.796 -7.199 1.00 95.50 93 MET A CA 1
ATOM 730 C C . MET A 1 93 ? 3.781 -3.284 -7.207 1.00 95.50 93 MET A C 1
ATOM 732 O O . MET A 1 93 ? 4.345 -3.774 -8.186 1.00 95.50 93 MET A O 1
ATOM 736 N N . ALA A 1 94 ? 3.409 -4.009 -6.149 1.00 95.25 94 ALA A N 1
ATOM 737 C CA . ALA A 1 94 ? 3.619 -5.447 -6.044 1.00 95.25 94 ALA A CA 1
ATOM 738 C C . ALA A 1 94 ? 2.870 -6.210 -7.146 1.00 95.25 94 ALA A C 1
ATOM 740 O O . ALA A 1 94 ? 3.462 -7.073 -7.786 1.00 95.25 94 ALA A O 1
ATOM 741 N N . THR A 1 95 ? 1.614 -5.858 -7.434 1.00 95.56 95 THR A N 1
ATOM 742 C CA . THR A 1 95 ? 0.833 -6.475 -8.515 1.00 95.56 95 THR A CA 1
ATOM 743 C C . THR A 1 95 ? 1.514 -6.300 -9.869 1.00 95.56 95 THR A C 1
ATOM 745 O O . THR A 1 95 ? 1.692 -7.279 -10.586 1.00 95.56 95 THR A O 1
ATOM 748 N N . VAL A 1 96 ? 1.950 -5.084 -10.216 1.00 95.69 96 VAL A N 1
ATOM 749 C CA . VAL A 1 96 ? 2.642 -4.830 -11.493 1.00 95.69 96 VAL A CA 1
ATOM 750 C C . VAL A 1 96 ? 3.943 -5.630 -11.584 1.00 95.69 96 VAL A C 1
ATOM 752 O O . VAL A 1 96 ? 4.244 -6.216 -12.624 1.00 95.69 96 VAL A O 1
ATOM 755 N N . TRP A 1 97 ? 4.703 -5.698 -10.490 1.00 95.44 97 TRP A N 1
ATOM 756 C CA . TRP A 1 97 ? 5.926 -6.493 -10.431 1.00 95.44 97 TRP A CA 1
ATOM 757 C C . TRP A 1 97 ? 5.660 -7.993 -10.617 1.00 95.44 97 TRP A C 1
ATOM 759 O O . TRP A 1 97 ? 6.341 -8.642 -11.410 1.00 95.44 97 TRP A O 1
ATOM 769 N N . LEU A 1 98 ? 4.654 -8.542 -9.931 1.00 96.50 98 LEU A N 1
ATOM 770 C CA . LEU A 1 98 ? 4.267 -9.950 -10.046 1.00 96.50 98 LEU A CA 1
ATOM 771 C C . LEU A 1 98 ? 3.793 -10.293 -11.460 1.00 96.50 98 LEU A C 1
ATOM 773 O O . LEU A 1 98 ? 4.213 -11.310 -12.002 1.00 96.50 98 LEU A O 1
ATOM 777 N N . LEU A 1 99 ? 2.990 -9.429 -12.088 1.00 95.94 99 LEU A N 1
ATOM 778 C CA . LEU A 1 99 ? 2.557 -9.614 -13.476 1.00 95.94 99 LEU A CA 1
ATOM 779 C C . LEU A 1 99 ? 3.748 -9.672 -14.435 1.00 95.94 99 LEU A C 1
ATOM 781 O O . LEU A 1 99 ? 3.805 -10.556 -15.284 1.00 95.94 99 LEU A O 1
ATOM 785 N N . TYR A 1 100 ? 4.733 -8.788 -14.264 1.00 94.75 100 TYR A N 1
ATOM 786 C CA . TYR A 1 100 ? 5.951 -8.834 -15.071 1.00 94.75 100 TYR A CA 1
ATOM 787 C C . TYR A 1 100 ? 6.741 -10.135 -14.878 1.00 94.75 100 TYR A C 1
ATOM 789 O O . TYR A 1 100 ? 7.290 -10.660 -15.842 1.00 94.75 100 TYR A O 1
ATOM 797 N N . LEU A 1 101 ? 6.822 -10.656 -13.649 1.00 93.81 101 LEU A N 1
ATOM 798 C CA . LEU A 1 101 ? 7.493 -11.932 -13.387 1.00 93.81 101 LEU A CA 1
ATOM 799 C C . LEU A 1 101 ? 6.757 -13.122 -14.009 1.00 93.81 101 LEU A C 1
ATOM 801 O O . LEU A 1 101 ? 7.419 -14.056 -14.440 1.00 93.81 101 LEU A O 1
ATOM 805 N N . LEU A 1 102 ? 5.423 -13.088 -14.046 1.00 96.00 102 LEU A N 1
ATOM 806 C CA . LEU A 1 102 ? 4.596 -14.154 -14.619 1.00 96.00 102 LEU A CA 1
ATOM 807 C C . LEU A 1 102 ? 4.599 -14.162 -16.152 1.00 96.00 102 LEU A C 1
ATOM 809 O O . LEU A 1 102 ? 4.480 -15.223 -16.753 1.00 96.00 102 LEU A O 1
ATOM 813 N N . MET A 1 103 ? 4.691 -12.990 -16.781 1.00 92.94 103 MET A N 1
ATOM 814 C CA . MET A 1 103 ? 4.634 -12.837 -18.243 1.00 92.94 103 MET A CA 1
ATOM 815 C C . MET A 1 103 ? 6.001 -12.928 -18.935 1.00 92.94 103 MET A C 1
ATOM 817 O O . MET A 1 103 ? 6.072 -12.815 -20.158 1.00 92.94 103 MET A O 1
ATOM 821 N N . ARG A 1 104 ? 7.082 -13.064 -18.166 1.00 77.75 104 ARG A N 1
ATOM 822 C CA . ARG A 1 104 ? 8.450 -13.158 -18.673 1.00 77.75 104 ARG A CA 1
ATOM 823 C C . ARG A 1 104 ? 8.893 -14.608 -18.801 1.00 77.75 104 ARG A C 1
ATOM 825 O O . ARG A 1 104 ? 9.625 -14.871 -19.780 1.00 77.75 104 ARG A O 1
#

Radius of gyration: 17.7 Å; chains: 1; bounding box: 54×30×40 Å

Foldseek 3Di:
DDPVVVLVPDVVNVLVVVLVVVLVVCVVCVVVDDDDPVLVVLLVQLVCVVVVHHPVVCCVPDPPVSSPVLNVQCVVVNSDSVSSSVVVSVVVSVVSVVVVVVVD